Protein AF-A0A1V4JWC3-F1 (afdb_monomer)

Solvent-accessible surface area (backbone atoms only — not comparable to full-atom values): 4351 Å² total; per-residue (Å²): 132,78,49,75,67,52,50,51,52,53,52,52,49,40,27,54,51,29,53,55,48,50,54,58,45,66,71,37,83,58,38,45,76,76,54,85,67,86,45,71,52,75,48,67,46,73,57,82,80,64,79,66,63,68,68,72,73,70,83,80,82,86,87,88,82,89,132

Structure (mmCIF, N/CA/C/O backbone):
data_AF-A0A1V4JWC3-F1
#
_entry.id   AF-A0A1V4JWC3-F1
#
loop_
_atom_site.group_PDB
_atom_site.id
_atom_site.type_symbol
_atom_site.label_atom_id
_atom_site.label_alt_id
_atom_site.label_comp_id
_atom_site.label_asym_id
_atom_site.label_entity_id
_atom_site.label_seq_id
_atom_site.pdbx_PDB_ins_code
_atom_site.Cartn_x
_atom_site.Cartn_y
_atom_site.Cartn_z
_atom_site.occupancy
_atom_site.B_iso_or_equiv
_atom_site.auth_seq_id
_atom_site.auth_comp_id
_atom_site.auth_asym_id
_atom_site.auth_atom_id
_atom_site.pdbx_PDB_model_num
ATOM 1 N N . MET A 1 1 ? 22.813 -9.911 -15.470 1.00 55.72 1 MET A N 1
ATOM 2 C CA . MET A 1 1 ? 22.671 -8.488 -15.084 1.00 55.72 1 MET A CA 1
ATOM 3 C C . MET A 1 1 ? 21.231 -8.063 -15.310 1.00 55.72 1 MET A C 1
ATOM 5 O O . MET A 1 1 ? 20.693 -8.373 -16.367 1.00 55.72 1 MET A O 1
ATOM 9 N N . TYR A 1 2 ? 20.592 -7.408 -14.339 1.00 70.75 2 TYR A N 1
ATOM 10 C CA . TYR A 1 2 ? 19.232 -6.896 -14.518 1.00 70.75 2 TYR A CA 1
ATOM 11 C C . TYR A 1 2 ? 19.265 -5.703 -15.484 1.00 70.75 2 TYR A C 1
ATOM 13 O O . TYR A 1 2 ? 19.872 -4.682 -15.184 1.00 70.75 2 TYR A O 1
ATOM 21 N N . GLY A 1 3 ? 18.656 -5.845 -16.665 1.00 92.38 3 GLY A N 1
ATOM 22 C CA . GLY A 1 3 ? 18.379 -4.709 -17.551 1.00 92.38 3 GLY A CA 1
ATOM 23 C C . GLY A 1 3 ? 17.189 -3.887 -17.042 1.00 92.38 3 GLY A C 1
ATOM 24 O O . GLY A 1 3 ? 16.527 -4.288 -16.086 1.00 92.38 3 GLY A O 1
ATOM 25 N N . VAL A 1 4 ? 16.859 -2.784 -17.723 1.00 95.75 4 VAL A N 1
ATOM 26 C CA . VAL A 1 4 ? 15.754 -1.872 -17.343 1.00 95.75 4 VAL A CA 1
ATOM 27 C C . VAL A 1 4 ? 14.455 -2.625 -17.035 1.00 95.75 4 VAL A C 1
ATOM 29 O O . VAL A 1 4 ? 13.840 -2.393 -15.999 1.00 95.75 4 VAL A O 1
ATOM 32 N N . ARG A 1 5 ? 14.084 -3.593 -17.883 1.00 95.31 5 ARG A N 1
ATOM 33 C CA . ARG A 1 5 ? 12.894 -4.434 -17.673 1.00 95.31 5 ARG A CA 1
ATOM 34 C C . ARG A 1 5 ? 12.971 -5.251 -16.380 1.00 95.31 5 ARG A C 1
ATOM 36 O O . ARG A 1 5 ? 12.019 -5.265 -15.616 1.00 95.31 5 ARG A O 1
ATOM 43 N N . GLY A 1 6 ? 14.110 -5.887 -16.104 1.00 96.25 6 GLY A N 1
ATOM 44 C CA . GLY A 1 6 ? 14.290 -6.691 -14.890 1.00 96.25 6 GLY A CA 1
ATOM 45 C C . GLY A 1 6 ? 14.226 -5.851 -13.614 1.00 96.25 6 GLY A C 1
ATOM 46 O O . GLY A 1 6 ? 13.638 -6.280 -12.626 1.00 96.25 6 GLY A O 1
ATOM 47 N N . LEU A 1 7 ? 14.776 -4.635 -13.657 1.00 96.31 7 LEU A N 1
ATOM 48 C CA . LEU A 1 7 ? 14.706 -3.699 -12.536 1.00 96.31 7 LEU A CA 1
ATOM 49 C C . LEU A 1 7 ? 13.270 -3.207 -12.299 1.00 96.31 7 LEU A C 1
ATOM 51 O O . LEU A 1 7 ? 12.807 -3.197 -11.161 1.00 96.31 7 LEU A O 1
ATOM 55 N N . GLN A 1 8 ? 12.548 -2.853 -13.366 1.00 96.50 8 GLN A N 1
ATOM 56 C CA . GLN A 1 8 ? 11.145 -2.440 -13.278 1.00 96.50 8 GLN A CA 1
ATOM 57 C C . GLN A 1 8 ? 10.255 -3.544 -12.696 1.00 96.50 8 GLN A C 1
ATOM 59 O O . GLN A 1 8 ? 9.453 -3.264 -11.809 1.00 96.50 8 GLN A O 1
ATOM 64 N N . GLU A 1 9 ? 10.419 -4.792 -13.142 1.00 96.75 9 GLU A N 1
ATOM 65 C CA . GLU A 1 9 ? 9.655 -5.925 -12.607 1.00 96.75 9 GLU A CA 1
ATOM 66 C C . GLU A 1 9 ? 9.953 -6.182 -11.127 1.00 96.75 9 GLU A C 1
ATOM 68 O O . GLU A 1 9 ? 9.038 -6.427 -10.342 1.00 96.75 9 GLU A O 1
ATOM 73 N N . HIS A 1 10 ? 11.216 -6.065 -10.711 1.00 96.00 10 HIS A N 1
ATOM 74 C CA . HIS A 1 10 ? 11.587 -6.223 -9.307 1.00 96.00 10 HIS A CA 1
ATOM 75 C C . HIS A 1 10 ? 10.952 -5.142 -8.417 1.00 96.00 10 HIS A C 1
ATOM 77 O O . HIS A 1 10 ? 10.368 -5.460 -7.381 1.00 96.00 10 HIS A O 1
ATOM 83 N N . ILE A 1 11 ? 10.988 -3.878 -8.855 1.00 96.75 11 ILE A N 1
ATOM 84 C CA . ILE A 1 11 ? 10.358 -2.763 -8.136 1.00 96.75 11 ILE A CA 1
ATOM 85 C C . ILE A 1 11 ? 8.840 -2.968 -8.057 1.00 96.75 11 ILE A C 1
ATOM 87 O O . ILE A 1 11 ? 8.276 -2.926 -6.966 1.00 96.75 11 ILE A O 1
ATOM 91 N N . ARG A 1 12 ? 8.172 -3.264 -9.181 1.00 97.56 12 ARG A N 1
ATOM 92 C CA . ARG A 1 12 ? 6.716 -3.507 -9.218 1.00 97.56 12 ARG A CA 1
ATOM 93 C C .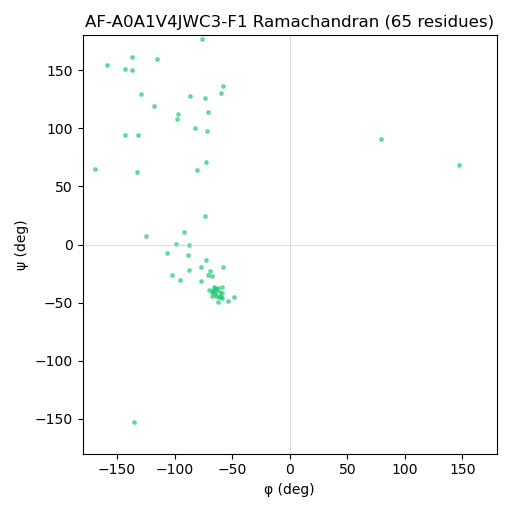 ARG A 1 12 ? 6.297 -4.667 -8.324 1.00 97.56 12 ARG A C 1
ATOM 95 O O . ARG A 1 12 ? 5.257 -4.592 -7.674 1.00 97.56 12 ARG A O 1
ATOM 102 N N . LYS A 1 13 ? 7.115 -5.722 -8.245 1.00 97.56 13 LYS A N 1
ATOM 103 C CA . LYS A 1 13 ? 6.886 -6.831 -7.316 1.00 97.56 13 LYS A CA 1
ATOM 104 C C . LYS A 1 13 ? 6.864 -6.347 -5.866 1.00 97.56 13 LYS A C 1
ATOM 106 O O . LYS A 1 13 ? 5.979 -6.757 -5.125 1.00 97.56 13 LYS A O 1
ATOM 111 N N . HIS A 1 14 ? 7.800 -5.492 -5.459 1.00 98.00 14 HIS A N 1
ATOM 112 C CA . HIS A 1 14 ? 7.841 -4.983 -4.084 1.00 98.00 14 HIS A CA 1
ATOM 113 C C . HIS A 1 14 ? 6.637 -4.092 -3.775 1.00 98.00 14 HIS A C 1
ATOM 115 O O . HIS A 1 14 ? 6.034 -4.256 -2.723 1.00 98.00 14 HIS A O 1
ATOM 121 N N . ILE A 1 15 ? 6.226 -3.240 -4.719 1.00 98.25 15 ILE A N 1
ATOM 122 C CA . ILE A 1 15 ? 5.007 -2.425 -4.580 1.00 98.25 15 ILE A CA 1
ATOM 123 C C . ILE A 1 15 ? 3.779 -3.327 -4.379 1.00 98.25 15 ILE A C 1
ATOM 125 O O . ILE A 1 15 ? 3.001 -3.128 -3.452 1.00 98.25 15 ILE A O 1
ATOM 129 N N . ARG A 1 16 ? 3.640 -4.389 -5.186 1.00 98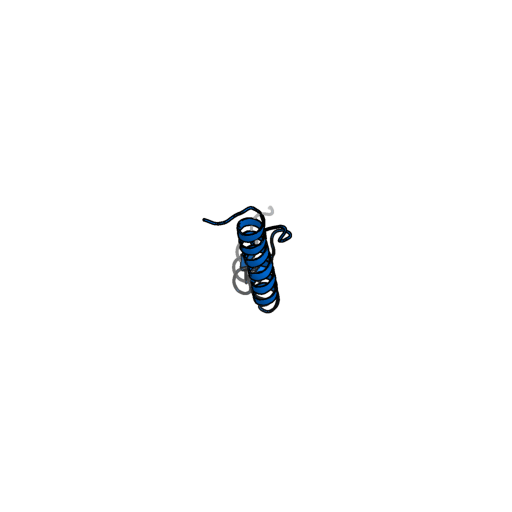.31 16 ARG A N 1
ATOM 130 C CA . ARG A 1 16 ? 2.543 -5.358 -5.036 1.00 98.31 16 ARG A CA 1
ATOM 131 C C . ARG A 1 16 ? 2.554 -6.052 -3.671 1.00 98.31 16 ARG A C 1
ATOM 133 O O . ARG A 1 16 ? 1.491 -6.257 -3.098 1.00 98.31 16 ARG A O 1
ATOM 140 N N . LEU A 1 17 ? 3.729 -6.425 -3.163 1.00 98.50 17 LEU A N 1
ATOM 141 C CA . LEU A 1 17 ? 3.857 -7.040 -1.838 1.00 98.50 17 LEU A CA 1
ATOM 142 C C . LEU A 1 17 ? 3.479 -6.062 -0.717 1.00 98.50 17 LEU A C 1
ATOM 144 O O . LEU A 1 17 ? 2.859 -6.476 0.257 1.00 98.50 17 LEU A O 1
ATOM 148 N N . SER A 1 18 ? 3.806 -4.778 -0.861 1.00 98.38 18 SER A N 1
ATOM 149 C CA . SER A 1 18 ? 3.415 -3.753 0.107 1.00 98.38 18 SER A CA 1
ATOM 150 C C . SER A 1 18 ? 1.902 -3.564 0.171 1.00 98.38 18 SER A C 1
ATOM 152 O O . SER A 1 18 ? 1.368 -3.561 1.273 1.00 98.38 18 SER A O 1
ATOM 154 N N . HIS A 1 19 ? 1.198 -3.532 -0.963 1.00 98.44 19 HIS A N 1
ATOM 155 C CA . HIS A 1 19 ? -0.273 -3.509 -0.954 1.00 98.44 19 HIS A CA 1
ATOM 156 C C . HIS A 1 19 ? -0.888 -4.784 -0.364 1.00 98.44 19 HIS A C 1
ATOM 158 O O . HIS A 1 19 ? -1.845 -4.722 0.395 1.00 98.44 19 HIS A O 1
ATOM 164 N N . GLN A 1 20 ? -0.305 -5.957 -0.631 1.00 98.31 20 GLN A N 1
ATOM 165 C CA . GLN A 1 20 ? -0.767 -7.190 0.017 1.00 98.31 20 GLN A CA 1
ATOM 166 C C . GLN A 1 20 ? -0.600 -7.139 1.540 1.00 98.31 20 GLN A C 1
ATOM 168 O O . GLN A 1 20 ? -1.442 -7.649 2.271 1.00 98.31 20 GLN A O 1
ATOM 173 N N . PHE A 1 21 ? 0.486 -6.541 2.030 1.00 98.25 21 PHE A N 1
ATOM 174 C CA . PHE A 1 21 ? 0.686 -6.353 3.462 1.00 98.25 21 PHE A CA 1
ATOM 175 C C . PHE A 1 21 ? -0.271 -5.305 4.046 1.00 98.25 21 PHE A C 1
ATOM 177 O O . PHE A 1 21 ? -0.801 -5.520 5.130 1.00 98.25 21 PHE A O 1
ATOM 184 N N . GLU A 1 22 ? -0.533 -4.214 3.327 1.00 98.25 22 GLU A N 1
ATOM 185 C CA . GLU A 1 22 ? -1.553 -3.220 3.679 1.00 98.25 22 GLU A CA 1
ATOM 186 C C . GLU A 1 22 ? -2.927 -3.872 3.891 1.00 98.25 22 GLU A C 1
ATOM 188 O O . GLU A 1 22 ? -3.530 -3.672 4.944 1.00 98.25 22 GLU A O 1
ATOM 193 N N . ASP A 1 23 ? -3.367 -4.733 2.966 1.00 98.06 23 ASP A N 1
ATOM 194 C CA . ASP A 1 23 ? -4.628 -5.477 3.085 1.00 98.06 23 ASP A CA 1
ATOM 195 C C . ASP A 1 23 ? -4.671 -6.349 4.350 1.00 98.06 23 ASP A C 1
ATOM 197 O O . ASP A 1 23 ? -5.689 -6.408 5.040 1.00 98.06 23 ASP A O 1
ATOM 201 N N . LEU A 1 24 ? -3.560 -7.017 4.685 1.00 98.12 24 LEU A N 1
ATOM 202 C CA . LEU A 1 24 ? -3.456 -7.839 5.896 1.00 98.12 24 LEU A CA 1
ATOM 203 C C . LEU A 1 24 ? -3.525 -6.995 7.172 1.00 98.12 24 LEU A C 1
ATOM 205 O O . LEU A 1 24 ? -4.144 -7.409 8.149 1.00 98.12 24 LEU A O 1
ATOM 209 N N . VAL A 1 25 ? -2.904 -5.814 7.171 1.00 97.25 25 VAL A N 1
ATOM 210 C CA . VAL A 1 25 ? -2.961 -4.881 8.303 1.00 97.25 25 VAL A CA 1
ATOM 211 C C . VAL A 1 25 ? -4.376 -4.329 8.474 1.00 97.25 25 VAL A C 1
ATOM 213 O O . VAL A 1 25 ? -4.853 -4.241 9.601 1.00 97.25 25 VAL A O 1
ATOM 216 N N . LEU A 1 26 ? -5.068 -3.998 7.380 1.00 96.31 26 LEU A N 1
ATOM 217 C CA . LEU A 1 26 ? -6.444 -3.489 7.410 1.00 96.31 26 LEU A CA 1
ATOM 218 C C . LEU A 1 26 ? -7.469 -4.532 7.878 1.00 96.31 26 LEU A C 1
ATOM 220 O O . LEU A 1 26 ? -8.495 -4.159 8.443 1.00 96.31 26 LEU A O 1
ATOM 224 N N . GLN A 1 27 ? -7.199 -5.824 7.672 1.00 97.69 27 GLN A N 1
ATOM 225 C CA . GLN A 1 27 ? -8.035 -6.915 8.188 1.00 97.69 27 GLN A CA 1
ATOM 226 C C . GLN A 1 27 ? -7.966 -7.061 9.716 1.00 97.69 27 GLN A C 1
ATOM 228 O O . GLN A 1 27 ? -8.885 -7.620 10.313 1.00 97.69 27 GLN A O 1
ATOM 233 N N . ASP A 1 28 ? -6.902 -6.576 10.360 1.00 96.19 28 ASP A N 1
ATOM 234 C CA . ASP A 1 28 ? -6.759 -6.614 11.812 1.00 96.19 28 ASP A CA 1
ATOM 235 C C . ASP A 1 28 ? -7.173 -5.270 12.423 1.00 96.19 28 ASP A C 1
ATOM 237 O O . ASP A 1 28 ? -6.462 -4.267 12.351 1.00 96.19 28 ASP A O 1
ATOM 241 N N . GLU A 1 29 ? -8.329 -5.255 13.091 1.00 93.50 29 GLU A N 1
ATOM 242 C CA . GLU A 1 29 ? -8.902 -4.046 13.689 1.00 93.50 29 GLU A CA 1
ATOM 243 C C . GLU A 1 29 ? -7.982 -3.362 14.707 1.00 93.50 29 GLU A C 1
ATOM 245 O O . GLU A 1 29 ? -8.166 -2.174 14.986 1.00 93.50 29 GLU A O 1
ATOM 250 N N . ARG A 1 30 ? -6.982 -4.067 15.251 1.00 93.69 30 ARG A N 1
ATOM 251 C CA . ARG A 1 30 ? -6.011 -3.509 16.200 1.00 93.69 30 ARG A CA 1
ATOM 252 C C . ARG A 1 30 ? -5.014 -2.570 15.537 1.00 93.69 30 ARG A C 1
ATOM 254 O O . ARG A 1 30 ? -4.326 -1.855 16.258 1.00 93.69 30 ARG A O 1
ATOM 261 N N . PHE A 1 31 ? -4.914 -2.550 14.211 1.00 95.69 31 PHE A N 1
ATOM 262 C CA . PHE A 1 31 ? -3.972 -1.708 13.482 1.00 95.69 31 PHE A CA 1
ATOM 263 C C . PHE A 1 31 ? -4.676 -0.655 12.622 1.00 95.69 31 PHE A C 1
ATOM 265 O O . PHE A 1 31 ? -5.864 -0.743 12.307 1.00 95.69 31 PHE A O 1
ATOM 272 N N . GLU A 1 32 ? -3.928 0.387 12.274 1.00 94.81 32 GLU A N 1
ATOM 273 C CA . GLU A 1 32 ? -4.310 1.408 11.301 1.00 94.81 32 GLU A CA 1
ATOM 274 C C . GLU A 1 32 ? -3.131 1.747 10.383 1.00 94.81 32 GLU A C 1
ATOM 276 O O . GLU A 1 32 ? -1.965 1.676 10.790 1.00 94.81 32 GLU A O 1
ATOM 281 N N . ILE A 1 33 ? -3.449 2.138 9.150 1.00 97.25 33 ILE A N 1
ATOM 282 C CA . ILE A 1 33 ? -2.490 2.658 8.176 1.00 97.25 33 ILE A CA 1
ATOM 283 C C . ILE A 1 33 ? -2.335 4.167 8.398 1.00 97.25 33 ILE A C 1
ATOM 285 O O . ILE A 1 33 ? -3.316 4.904 8.461 1.00 97.25 33 ILE A O 1
ATOM 289 N N . CYS A 1 34 ? -1.094 4.627 8.536 1.00 96.00 34 CYS A N 1
ATOM 290 C CA . CYS A 1 34 ? -0.763 6.020 8.839 1.00 96.00 34 CYS A CA 1
ATOM 291 C C . CYS A 1 34 ? -0.633 6.896 7.582 1.00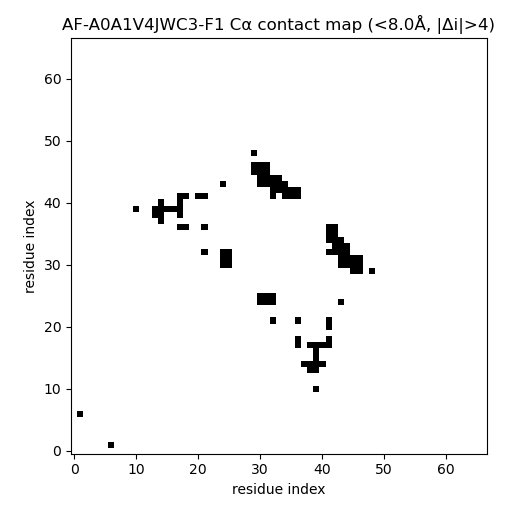 96.00 34 CYS A C 1
ATOM 293 O O . CYS A 1 34 ? -0.690 8.119 7.690 1.00 96.00 34 CYS A O 1
ATOM 295 N N . ALA A 1 35 ? -0.387 6.289 6.417 1.00 95.75 35 ALA A N 1
ATOM 296 C CA . ALA A 1 35 ? -0.199 6.971 5.139 1.00 95.75 35 ALA A CA 1
ATOM 297 C C . ALA A 1 35 ? -0.461 6.014 3.967 1.00 95.75 35 ALA A C 1
ATOM 299 O O . ALA A 1 35 ? -0.265 4.809 4.107 1.00 95.75 35 ALA A O 1
ATOM 300 N N . GLU A 1 36 ? -0.844 6.564 2.815 1.00 95.19 36 GLU A N 1
ATOM 301 C CA . GLU A 1 36 ? -1.052 5.808 1.575 1.00 95.19 36 GLU A CA 1
ATOM 302 C C . GLU A 1 36 ? 0.215 5.051 1.140 1.00 95.19 36 GLU A C 1
ATOM 304 O O . GLU A 1 36 ? 1.326 5.595 1.143 1.00 95.19 36 GLU A O 1
ATOM 309 N N . VAL A 1 37 ? 0.046 3.793 0.728 1.00 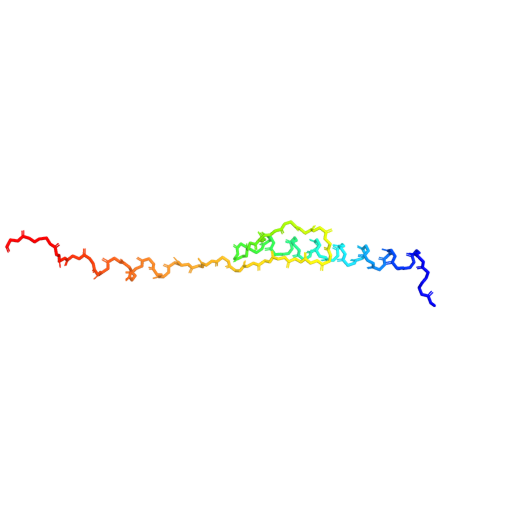96.06 37 VAL A N 1
ATOM 310 C CA . VAL A 1 37 ? 1.126 2.958 0.194 1.00 96.06 37 VAL A CA 1
ATOM 311 C C . VAL A 1 37 ? 1.336 3.285 -1.284 1.00 96.06 37 VAL A C 1
ATOM 313 O O . VAL A 1 37 ? 0.606 2.821 -2.147 1.00 96.06 37 VAL A O 1
ATOM 316 N N . VAL A 1 38 ? 2.353 4.093 -1.595 1.00 95.25 38 VAL A N 1
ATOM 317 C CA . VAL A 1 38 ? 2.663 4.484 -2.989 1.00 95.25 38 VAL A CA 1
ATOM 318 C C . VAL A 1 38 ? 3.746 3.595 -3.617 1.00 95.25 38 VAL A C 1
ATOM 320 O O . VAL A 1 38 ? 3.783 3.386 -4.830 1.00 95.25 38 VAL A O 1
ATOM 323 N N . LEU A 1 39 ? 4.666 3.079 -2.798 1.00 95.12 39 LEU A N 1
ATOM 324 C CA . LEU A 1 39 ? 5.804 2.259 -3.224 1.00 95.12 39 LEU A CA 1
ATOM 325 C C . LEU A 1 39 ? 5.956 1.034 -2.302 1.00 95.12 39 LEU A C 1
ATOM 327 O O . LEU A 1 39 ? 4.995 0.559 -1.713 1.00 95.12 39 LEU A O 1
ATOM 331 N N . GLY A 1 40 ? 7.174 0.511 -2.160 1.00 95.69 40 GLY A N 1
ATOM 332 C CA . GLY A 1 40 ? 7.489 -0.646 -1.319 1.00 95.69 40 GLY A CA 1
ATOM 333 C C . GLY A 1 40 ? 7.490 -0.392 0.201 1.00 95.69 40 GLY A C 1
ATOM 334 O O . GLY A 1 40 ? 8.224 -1.081 0.906 1.00 95.69 40 GLY A O 1
ATOM 335 N N . LEU A 1 41 ? 6.767 0.614 0.710 1.00 97.25 41 LEU A N 1
ATOM 336 C CA . LEU A 1 41 ? 6.771 1.020 2.124 1.00 97.25 41 LEU A CA 1
ATOM 337 C C . LEU A 1 41 ? 5.341 1.117 2.659 1.00 97.25 41 LEU A C 1
ATOM 339 O O . LEU A 1 41 ? 4.519 1.820 2.082 1.00 97.25 41 LEU A O 1
ATOM 343 N N . VAL A 1 42 ? 5.087 0.473 3.798 1.00 98.00 42 VAL A N 1
ATOM 344 C CA . VAL A 1 42 ? 3.809 0.547 4.516 1.00 98.00 42 VAL A CA 1
ATOM 345 C C . VAL A 1 42 ? 4.043 1.160 5.890 1.00 98.00 42 VAL A C 1
ATOM 347 O O . VAL A 1 42 ? 4.784 0.610 6.705 1.00 98.00 42 VAL A O 1
ATOM 350 N N . CYS A 1 43 ? 3.407 2.300 6.151 1.00 97.88 43 CYS A N 1
ATOM 351 C CA . CYS A 1 43 ? 3.446 2.974 7.445 1.00 97.88 43 CYS A CA 1
ATOM 352 C C . CYS A 1 43 ? 2.195 2.593 8.239 1.00 97.88 43 CYS A C 1
ATOM 354 O O . CYS A 1 43 ? 1.097 3.001 7.872 1.00 97.88 43 CYS A O 1
ATOM 356 N N . PHE A 1 44 ? 2.349 1.844 9.331 1.00 97.25 44 PHE A N 1
ATOM 357 C CA . PHE A 1 44 ? 1.231 1.383 10.157 1.00 97.25 44 PHE A CA 1
ATOM 358 C C . PHE A 1 44 ? 1.529 1.527 11.651 1.00 97.25 44 PHE A C 1
ATOM 360 O O . PHE A 1 44 ? 2.684 1.654 12.067 1.00 97.25 44 PHE A O 1
ATOM 367 N N . ARG A 1 45 ? 0.474 1.515 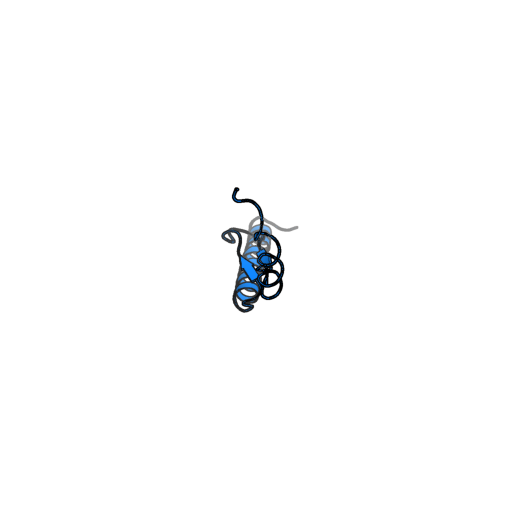12.466 1.00 94.31 45 ARG A N 1
ATOM 368 C CA . ARG A 1 45 ? 0.538 1.649 13.925 1.00 94.31 45 ARG A CA 1
ATOM 369 C C . ARG A 1 45 ? -0.517 0.767 14.590 1.00 94.31 45 ARG A C 1
ATOM 371 O O . ARG A 1 45 ? -1.584 0.536 14.032 1.00 94.31 45 ARG A O 1
ATOM 378 N N . LEU A 1 46 ? -0.230 0.315 15.812 1.00 94.06 46 LEU A N 1
ATOM 379 C CA . LEU A 1 46 ? -1.225 -0.293 16.693 1.00 94.06 46 LEU A CA 1
ATOM 380 C C . LEU A 1 46 ? -2.162 0.791 17.247 1.00 94.06 46 LEU A C 1
ATOM 382 O O . LEU A 1 46 ? -1.702 1.763 17.855 1.00 94.06 46 LEU A O 1
ATOM 386 N N . LYS A 1 47 ? -3.471 0.617 17.073 1.00 89.00 47 LYS A N 1
ATOM 387 C CA . LYS A 1 47 ? -4.486 1.443 17.722 1.00 89.00 47 LYS A CA 1
ATOM 388 C C . LYS A 1 47 ? -4.318 1.305 19.227 1.00 89.00 47 LYS A C 1
ATOM 390 O O . LYS A 1 47 ? -4.192 0.207 19.767 1.00 89.00 47 LYS A O 1
ATOM 395 N N . ASN A 1 48 ? -4.279 2.436 19.913 1.00 74.06 48 ASN A N 1
ATOM 396 C CA . ASN 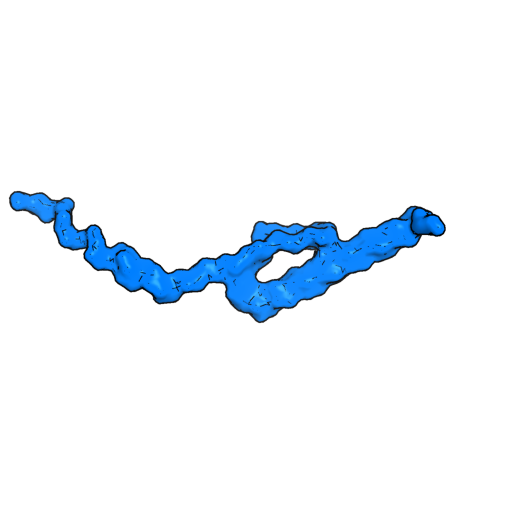A 1 48 ? -4.064 2.446 21.345 1.00 74.06 48 ASN A CA 1
ATOM 397 C C . ASN A 1 48 ? -5.328 1.924 22.051 1.00 74.06 48 ASN A C 1
ATOM 399 O O . ASN A 1 48 ? -6.291 2.671 22.230 1.00 74.06 48 ASN A O 1
ATOM 403 N N . THR A 1 49 ? -5.352 0.639 22.419 1.00 63.09 49 THR A N 1
ATOM 404 C CA . THR A 1 49 ? -6.474 0.004 23.126 1.00 63.09 49 THR A CA 1
ATOM 405 C C . THR A 1 49 ? -6.520 0.476 24.578 1.00 63.09 49 THR A C 1
ATOM 407 O O . THR A 1 49 ? -6.230 -0.256 25.521 1.00 63.09 49 THR A O 1
ATOM 410 N N . PHE A 1 50 ? -6.902 1.729 24.793 1.00 57.62 50 PHE A N 1
ATOM 411 C CA . PHE A 1 50 ? -7.184 2.258 26.121 1.00 57.62 50 PHE A CA 1
ATOM 412 C C . PHE A 1 50 ? -8.599 1.851 26.554 1.00 57.62 50 PHE A C 1
ATOM 414 O O . PHE A 1 50 ? -9.458 2.695 26.783 1.00 57.62 50 PHE A O 1
ATOM 421 N N . SER A 1 51 ? -8.854 0.549 26.718 1.00 50.66 51 SER A N 1
ATOM 422 C CA . SER A 1 51 ? -10.023 0.135 27.507 1.00 50.66 51 SER A CA 1
ATOM 423 C C . SER A 1 51 ? -9.761 0.273 29.013 1.00 50.66 51 SER A C 1
ATOM 425 O O . SER A 1 51 ? -10.713 0.350 29.781 1.00 50.66 51 SER A O 1
ATOM 427 N N . PHE A 1 52 ? -8.497 0.335 29.455 1.00 51.34 52 PHE A N 1
ATOM 428 C CA . PHE A 1 52 ? -8.154 0.307 30.885 1.00 51.34 52 PHE A CA 1
ATOM 429 C C . PHE A 1 52 ? -7.789 1.675 31.492 1.00 51.34 52 PHE A C 1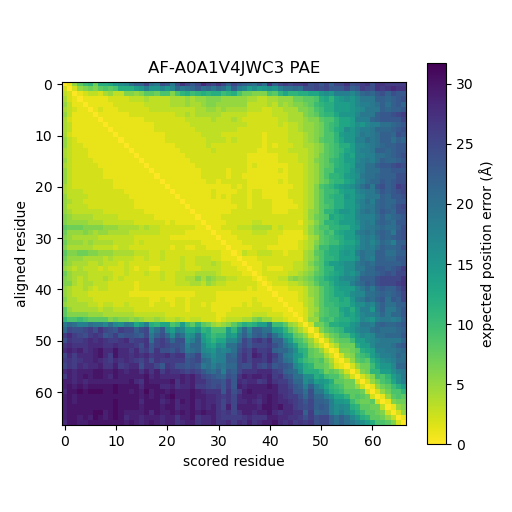
ATOM 431 O O . PHE A 1 52 ? -7.995 1.898 32.681 1.00 51.34 52 PHE A O 1
ATOM 438 N N . ILE A 1 53 ? -7.297 2.639 30.705 1.00 54.59 53 ILE A N 1
ATOM 439 C CA . ILE A 1 53 ? -6.848 3.942 31.255 1.00 54.59 53 ILE A CA 1
ATOM 440 C C . ILE A 1 53 ? -8.002 4.961 31.344 1.00 54.59 53 ILE A C 1
ATOM 442 O O . ILE A 1 53 ? -7.834 6.066 31.862 1.00 54.59 53 ILE A O 1
ATOM 446 N N . LYS A 1 54 ? -9.221 4.585 30.927 1.00 50.94 54 LYS A N 1
ATOM 447 C CA . LYS A 1 54 ? -10.415 5.385 31.239 1.00 50.94 54 LYS A CA 1
ATOM 448 C C . LYS A 1 54 ? -10.800 5.309 32.723 1.00 50.94 54 LYS A C 1
ATOM 450 O O . LYS A 1 54 ? -11.368 6.264 33.236 1.00 50.94 54 LYS A O 1
ATOM 455 N N . SER A 1 55 ? -10.453 4.226 33.423 1.00 54.34 55 SER A N 1
ATOM 456 C CA . SER A 1 55 ? -10.760 4.057 34.852 1.00 54.34 55 SER A CA 1
ATOM 457 C C . SER A 1 55 ? -9.831 4.874 35.758 1.00 54.34 55 SER A C 1
ATOM 459 O O . SER A 1 55 ? -10.253 5.331 36.813 1.00 54.34 55 SER A O 1
ATOM 461 N N . TYR A 1 56 ? -8.573 5.084 35.354 1.00 53.00 56 TYR A N 1
ATOM 462 C CA . TYR A 1 56 ? -7.555 5.724 36.202 1.00 53.00 56 TYR A CA 1
ATOM 463 C C . TYR A 1 56 ? -7.494 7.256 36.098 1.00 53.00 56 TYR A C 1
ATOM 465 O O . TYR A 1 56 ? -6.803 7.886 36.890 1.00 53.00 56 TYR A O 1
ATOM 473 N N . SER A 1 57 ? -8.206 7.872 35.151 1.00 55.16 57 SER A N 1
ATOM 474 C CA . SER A 1 57 ? -8.171 9.328 34.930 1.00 55.16 57 SER A CA 1
ATOM 475 C C . SER A 1 57 ? -9.347 10.102 35.555 1.00 55.16 57 SER A C 1
ATOM 477 O O . SER A 1 57 ? -9.372 11.324 35.452 1.00 55.16 57 SER A O 1
ATOM 479 N N . GLN A 1 58 ? -10.290 9.437 36.245 1.00 51.94 58 GLN A N 1
ATOM 480 C CA . GLN A 1 58 ? -11.424 10.093 36.933 1.00 51.94 58 GLN A CA 1
ATOM 481 C C . GLN A 1 58 ? -11.329 10.144 38.468 1.00 51.94 58 GLN A C 1
ATOM 483 O O . GLN A 1 58 ? -12.125 10.832 39.095 1.00 51.94 58 GLN A O 1
ATOM 488 N N . THR A 1 59 ? -10.350 9.499 39.103 1.00 53.88 59 THR A N 1
ATOM 489 C CA . THR A 1 59 ? -10.225 9.465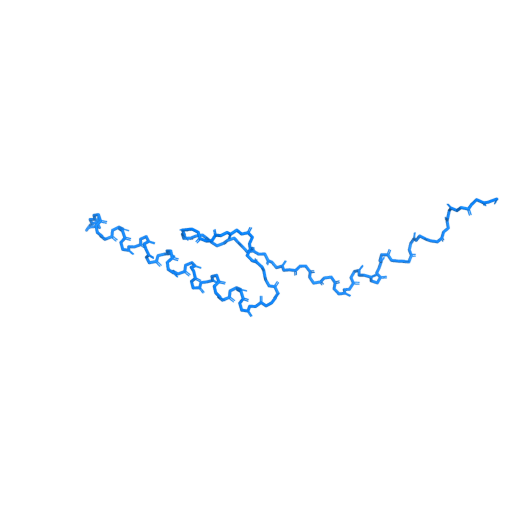 40.577 1.00 53.88 59 THR A CA 1
ATOM 490 C C . THR A 1 59 ? -9.352 10.576 41.181 1.00 53.88 59 THR A C 1
ATOM 492 O O . THR A 1 59 ? -9.046 10.523 42.367 1.00 53.88 59 THR A O 1
ATOM 495 N N . GLY A 1 60 ? -8.962 11.597 40.405 1.00 54.06 60 GLY A N 1
ATOM 496 C CA . GLY A 1 60 ? -7.994 12.622 40.836 1.00 54.06 60 GLY A CA 1
ATOM 497 C C . GLY A 1 60 ? -8.432 14.091 40.762 1.00 54.06 60 GLY A C 1
ATOM 498 O O . GLY A 1 60 ? -7.592 14.957 40.979 1.00 54.06 60 GLY A O 1
ATOM 499 N N . GLN A 1 61 ? -9.694 14.410 40.453 1.00 52.47 61 GLN A N 1
ATOM 500 C CA . GLN A 1 61 ? -10.183 15.801 40.419 1.00 52.47 61 GLN A CA 1
ATOM 501 C C . GLN A 1 61 ? -11.519 15.958 41.157 1.00 52.47 61 GLN A C 1
ATOM 503 O O . GLN A 1 61 ? -12.525 16.355 40.580 1.00 52.47 61 GLN A O 1
ATOM 508 N N . THR A 1 62 ? -11.515 15.685 42.461 1.00 52.41 62 THR A N 1
ATOM 509 C CA . THR A 1 62 ? -12.543 16.205 43.373 1.00 52.41 62 THR A CA 1
ATOM 510 C C . THR A 1 62 ? -11.833 16.800 44.582 1.00 52.41 62 THR A C 1
ATOM 512 O O . THR A 1 62 ? -11.459 16.078 45.501 1.00 52.41 62 THR A O 1
ATOM 515 N N . GLY A 1 63 ? -11.585 18.112 44.549 1.00 50.62 63 GLY A N 1
ATOM 516 C CA . GLY A 1 63 ? -11.052 18.849 45.698 1.00 50.62 63 GLY A CA 1
ATOM 517 C C . GLY A 1 63 ? -10.129 20.014 45.346 1.00 50.62 63 GLY A C 1
ATOM 518 O O . GLY A 1 63 ? -8.942 19.933 45.633 1.00 50.62 63 GLY A O 1
ATOM 519 N N . ALA A 1 64 ? -10.663 21.082 44.739 1.00 47.97 64 ALA A N 1
ATOM 520 C CA . ALA A 1 64 ? -10.089 22.438 44.799 1.00 47.97 64 ALA A CA 1
ATOM 521 C C . ALA A 1 64 ? -11.064 23.497 44.231 1.00 47.97 64 ALA A C 1
ATOM 523 O O . ALA A 1 64 ? -10.787 24.118 43.210 1.00 47.97 64 ALA A O 1
ATOM 524 N N . GLN A 1 65 ? -12.211 23.692 44.886 1.00 40.34 65 GLN A N 1
ATOM 525 C CA . GLN A 1 65 ? -13.032 24.917 44.843 1.00 40.34 65 GLN A CA 1
ATOM 526 C C . GLN A 1 65 ? -13.588 25.071 46.272 1.00 40.34 65 GLN A C 1
ATOM 528 O O . GLN A 1 65 ? -14.344 24.219 46.720 1.00 40.34 65 GLN A O 1
ATOM 533 N N . SER A 1 66 ? -12.903 25.850 47.114 1.00 38.66 66 SER A N 1
ATOM 534 C CA . SER A 1 66 ? -13.250 27.236 47.480 1.00 38.66 66 SER A CA 1
ATOM 535 C C . SER A 1 66 ? -14.372 27.318 48.522 1.00 38.66 66 SER A C 1
ATOM 537 O O . SER A 1 66 ? -15.537 27.362 48.141 1.00 38.66 66 SER A O 1
ATOM 539 N N . GLU A 1 67 ? -13.985 27.333 49.801 1.00 38.03 67 GLU A N 1
ATOM 540 C CA . GLU A 1 67 ? -14.353 28.301 50.858 1.00 38.03 67 GLU A CA 1
ATOM 541 C C . GLU A 1 67 ? -13.456 28.075 52.088 1.00 38.03 67 GLU A C 1
ATOM 543 O O . GLU A 1 67 ? -13.152 26.897 52.390 1.00 38.03 67 GLU A O 1
#

Mean predicted aligned error: 11.04 Å

Secondary structure (DSSP, 8-state):
---HHHHHHHHHHHHHHHHHHHHHHHHSTTEEE-S---SS---EEE---TTSHHHHTSSS-S-----

InterPro domains:
  IPR002129 Pyridoxal phosphate-dependent decarboxylase, major domain [PF00282] (1-47)
  IPR010977 Aromatic-L-amino-acid decarboxylase [PTHR11999] (1-48)
  IPR015422 Pyridoxal phosphate-dependent transferase, small domain [G3DSA:3.90.1150.10] (1-65)
  IPR015424 Pyridoxal phosphate-dependent transferase [SSF53383] (2-49)

Sequence (67 aa):
MYGVRGLQEHIRKHIRLSHQFEDLVLQDERFEICAEVVLGLVCFRLKNTFSFIKSYSQTGQTGAQSE

Organism: NCBI:txid372326

Nearest PDB structures (foldseek):
  6eew-assembly2_D  TM=9.519E-01  e=9.335E-04  Catharanthus roseus
  6eew-assembly1_A  TM=9.008E-01  e=5.208E-04  Catharanthus roseus
  7eiw-assembly1_B  TM=9.662E-01  e=1.344E-03  Homo sapiens
  6eew-assembly2_C  TM=9.028E-01  e=1.004E-03  Catharanthus roseus
  6eei-assembly1_A  TM=9.312E-01  e=1.673E-03  Arabidopsis thaliana

Foldseek 3Di:
DQDPVNVVVVFVVLLVVQVVVVVVQVVDPQKDFPDDRPGNDTHMDGDDPPPPVVVVPPPPPDDDDDD

pLDDT: mean 82.22, std 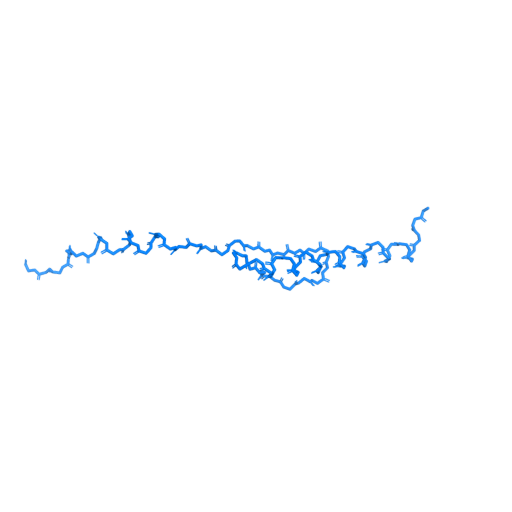20.87, range [38.03, 98.5]

Radius of gyration: 22.84 Å; Cα contacts (8 Å, |Δi|>4): 53; chains: 1; bounding box: 37×37×68 Å